Protein AF-A0A517P0K9-F1 (afdb_monomer_lite)

pLDDT: mean 79.41, std 14.7, range [43.59, 93.5]

Organism: NCBI:txid1930275

Foldseek 3Di:
DDKDFPDKDCWDQFPPVRDIDRIWTQIQDDPPLDGRGTHDPVVVVVSVVVVVVVVVVVVVVDDDDD

Secondary structure (DSSP, 8-state):
--EEEEEEESSEE-TTT--EES-EEEEEETTSS-SSEEEEHHHHHHHHHHHHHHHHHHHTS-----

Radius of gyration: 14.55 Å; chains: 1; bounding box: 45×13×36 Å

Structure (mmCIF, N/CA/C/O backbone):
data_AF-A0A517P0K9-F1
#
_entry.id   AF-A0A517P0K9-F1
#
loop_
_atom_site.group_PDB
_atom_site.id
_atom_site.type_symbol
_atom_site.label_atom_id
_atom_site.label_alt_id
_atom_site.label_comp_id
_atom_site.label_asym_id
_atom_site.label_entity_id
_atom_site.label_seq_id
_atom_site.pdbx_PDB_ins_code
_atom_site.Cartn_x
_atom_site.Cartn_y
_atom_site.Cartn_z
_atom_site.occupancy
_atom_site.B_iso_or_equiv
_atom_site.auth_seq_id
_atom_site.auth_comp_id
_atom_site.auth_asym_id
_atom_site.auth_atom_id
_atom_site.pdbx_PDB_model_num
ATOM 1 N N . MET A 1 1 ? 5.229 5.409 -13.618 1.00 65.31 1 MET A N 1
ATOM 2 C CA . MET A 1 1 ? 4.846 4.532 -12.487 1.00 65.31 1 MET A CA 1
ATOM 3 C C . ME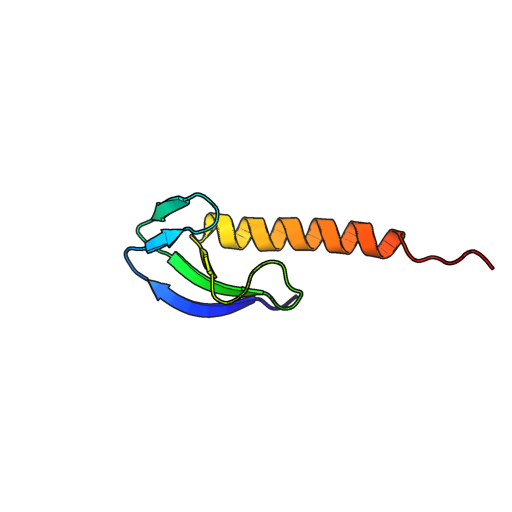T A 1 1 ? 3.348 4.636 -12.341 1.00 65.31 1 MET A C 1
ATOM 5 O O . MET A 1 1 ? 2.864 5.758 -12.270 1.00 65.31 1 MET A O 1
ATOM 9 N N . LYS A 1 2 ? 2.636 3.509 -12.351 1.00 76.19 2 LYS A N 1
ATOM 10 C CA . LYS A 1 2 ? 1.176 3.469 -12.251 1.00 76.19 2 LYS A CA 1
ATOM 11 C C . LYS A 1 2 ? 0.798 2.606 -11.050 1.00 76.19 2 LYS A C 1
ATOM 13 O O . LYS A 1 2 ? 1.218 1.453 -10.964 1.00 76.19 2 LYS A O 1
ATOM 18 N N . VAL A 1 3 ? 0.053 3.191 -10.118 1.00 81.62 3 VAL A N 1
ATOM 19 C CA . VAL A 1 3 ? -0.610 2.459 -9.035 1.00 81.62 3 VAL A CA 1
ATOM 20 C C . VAL A 1 3 ? -2.092 2.458 -9.353 1.00 81.62 3 VAL A C 1
ATOM 22 O O . VAL A 1 3 ? -2.674 3.515 -9.585 1.00 81.62 3 VAL A O 1
ATOM 25 N N . VAL A 1 4 ? -2.676 1.268 -9.413 1.00 87.94 4 VAL A N 1
ATOM 26 C CA . VAL A 1 4 ? -4.103 1.076 -9.653 1.00 87.94 4 VAL A CA 1
ATOM 27 C C . VAL A 1 4 ? -4.748 0.754 -8.320 1.00 87.94 4 VAL A C 1
ATOM 29 O O . VAL A 1 4 ? -4.403 -0.249 -7.701 1.00 87.94 4 VAL A O 1
ATOM 32 N N . ILE A 1 5 ? -5.655 1.616 -7.872 1.00 89.69 5 ILE A N 1
ATOM 33 C CA . ILE A 1 5 ? -6.475 1.365 -6.689 1.00 89.69 5 ILE A CA 1
ATOM 34 C C . ILE A 1 5 ? -7.756 0.693 -7.174 1.00 89.69 5 ILE A C 1
ATOM 36 O O . ILE A 1 5 ? -8.490 1.279 -7.966 1.00 89.69 5 ILE A O 1
ATOM 40 N N . SER A 1 6 ? -7.981 -0.540 -6.730 1.00 88.44 6 SER A N 1
ATOM 41 C CA . SER A 1 6 ? -9.120 -1.369 -7.148 1.00 88.44 6 SER A CA 1
ATOM 42 C C . SER A 1 6 ? -10.252 -1.372 -6.120 1.00 88.44 6 SER A C 1
ATOM 44 O O . SER A 1 6 ? -11.381 -1.698 -6.463 1.00 88.44 6 SER A O 1
ATOM 46 N N . GLY A 1 7 ? -9.971 -0.988 -4.871 1.00 88.69 7 GLY A N 1
ATOM 47 C CA . GLY A 1 7 ? -10.965 -0.962 -3.802 1.00 88.69 7 GLY A CA 1
ATOM 48 C C . GLY A 1 7 ? -10.524 -0.138 -2.597 1.00 88.69 7 GLY A C 1
ATOM 49 O O . GLY A 1 7 ? -9.333 0.128 -2.411 1.00 88.69 7 GLY A O 1
ATOM 50 N N . LEU A 1 8 ? -11.507 0.255 -1.792 1.00 90.38 8 LEU A N 1
ATOM 51 C CA . LEU A 1 8 ? -11.365 0.973 -0.527 1.00 90.38 8 LEU A CA 1
ATOM 52 C C . LEU A 1 8 ? -12.085 0.171 0.559 1.00 90.38 8 LEU A C 1
ATOM 54 O O . LEU A 1 8 ? -13.231 -0.222 0.368 1.00 90.38 8 LEU A O 1
ATOM 58 N N . ASN A 1 9 ? -11.413 -0.033 1.686 1.00 90.44 9 ASN A N 1
ATOM 59 C CA . ASN A 1 9 ? -11.914 -0.738 2.857 1.00 90.44 9 ASN A CA 1
ATOM 60 C C . ASN A 1 9 ? -11.855 0.206 4.067 1.00 90.44 9 ASN A C 1
ATOM 62 O O . ASN A 1 9 ? -10.773 0.637 4.475 1.00 90.44 9 ASN A O 1
ATOM 66 N N . GLU A 1 10 ? -13.020 0.496 4.651 1.00 86.12 10 GLU A N 1
ATOM 67 C CA . GLU A 1 10 ? -13.216 1.392 5.811 1.00 86.12 10 GLU A CA 1
ATOM 68 C C . GLU A 1 10 ? -12.794 0.767 7.155 1.00 86.12 10 GLU A C 1
ATOM 70 O O . GLU A 1 10 ? -12.881 1.386 8.216 1.00 86.12 10 GLU A O 1
ATOM 75 N N . ASN A 1 11 ? -12.361 -0.491 7.144 1.00 87.00 11 ASN A N 1
ATOM 76 C CA . ASN A 1 11 ? -11.710 -1.113 8.287 1.00 87.00 11 ASN A CA 1
ATOM 77 C C . ASN A 1 11 ? -10.925 -2.337 7.814 1.00 87.00 11 ASN A C 1
ATOM 79 O O . ASN A 1 11 ? -11.484 -3.424 7.677 1.00 87.00 11 ASN A O 1
ATOM 83 N N . GLY A 1 12 ? -9.638 -2.153 7.530 1.00 87.44 12 GLY A N 1
ATOM 84 C CA . GLY A 1 12 ? -8.784 -3.222 7.015 1.00 87.44 12 GLY A CA 1
ATOM 85 C C . GLY A 1 12 ? -7.429 -3.265 7.702 1.00 87.44 12 GLY A C 1
ATOM 86 O O . GLY A 1 12 ? -6.989 -2.313 8.360 1.00 87.44 12 GLY A O 1
ATOM 87 N N . THR A 1 13 ? -6.750 -4.397 7.558 1.00 92.81 13 THR A N 1
ATOM 88 C CA . THR A 1 13 ? -5.400 -4.590 8.088 1.00 92.81 13 THR A CA 1
ATOM 89 C C . THR A 1 13 ? -4.406 -4.359 6.966 1.00 92.81 13 THR A C 1
ATOM 91 O O . THR A 1 13 ? -4.411 -5.059 5.960 1.00 92.81 13 THR A O 1
ATOM 94 N N . CYS A 1 14 ? -3.533 -3.369 7.135 1.00 92.56 14 CYS A N 1
ATOM 95 C CA . CYS A 1 14 ? -2.500 -3.087 6.148 1.00 92.56 14 CYS A CA 1
ATOM 96 C C . CYS A 1 14 ? -1.505 -4.255 6.089 1.00 92.56 14 CYS A C 1
ATOM 98 O O . CYS A 1 14 ? -0.818 -4.507 7.074 1.00 92.56 14 CYS A O 1
ATOM 100 N N . SER A 1 15 ? -1.353 -4.912 4.940 1.00 90.06 15 SER A N 1
ATOM 101 C CA . SER A 1 15 ? -0.430 -6.045 4.764 1.00 90.06 15 SER A CA 1
ATOM 102 C C . SER A 1 15 ? 1.047 -5.656 4.877 1.00 90.06 15 SER A C 1
ATOM 104 O O . SER A 1 15 ? 1.900 -6.521 5.014 1.00 90.06 15 SER A O 1
ATOM 106 N N . TRP A 1 16 ? 1.373 -4.361 4.804 1.00 89.94 16 TRP A N 1
ATOM 107 C CA . TRP A 1 16 ? 2.752 -3.882 4.935 1.00 89.94 16 TRP A CA 1
ATOM 108 C C . TRP A 1 16 ? 3.151 -3.664 6.389 1.00 89.94 16 TRP A C 1
ATOM 110 O O . TRP A 1 16 ? 4.192 -4.137 6.825 1.00 89.94 16 TRP A O 1
ATOM 120 N N . CYS A 1 17 ? 2.373 -2.870 7.127 1.00 91.88 17 CYS A N 1
ATOM 121 C CA . CYS A 1 17 ? 2.706 -2.534 8.510 1.00 91.88 17 CYS A CA 1
ATOM 122 C C . CYS A 1 17 ? 1.998 -3.420 9.533 1.00 91.88 17 CYS A C 1
ATOM 124 O O . CYS A 1 17 ? 2.206 -3.211 10.724 1.00 91.88 17 CYS A O 1
ATOM 126 N N . GLU A 1 18 ? 1.142 -4.336 9.071 1.00 92.19 18 GLU A N 1
ATOM 127 C CA . GLU A 1 18 ? 0.352 -5.282 9.869 1.00 92.19 18 GLU A CA 1
ATOM 128 C C . GLU A 1 18 ? -0.542 -4.591 10.913 1.00 92.19 18 GLU A C 1
ATOM 130 O O . GLU A 1 18 ? -1.014 -5.196 11.873 1.00 92.19 18 GLU A O 1
ATOM 135 N N . LYS A 1 19 ? -0.805 -3.291 10.720 1.00 91.38 19 LYS A N 1
ATOM 136 C CA . LYS A 1 19 ? -1.655 -2.486 11.597 1.00 91.38 19 LYS A CA 1
ATOM 137 C C . LYS A 1 19 ? -3.042 -2.348 11.011 1.00 91.38 19 LYS A C 1
ATOM 139 O O . LYS A 1 19 ? -3.216 -2.031 9.829 1.00 91.38 19 LYS A O 1
ATOM 144 N N . GLN A 1 20 ? -4.021 -2.487 11.891 1.00 90.38 20 GLN A N 1
ATOM 145 C CA . GLN A 1 20 ? -5.399 -2.160 11.586 1.00 90.38 20 GLN A CA 1
ATOM 146 C C . GLN A 1 20 ? -5.520 -0.652 11.351 1.00 90.38 20 GLN A C 1
ATOM 148 O O . GLN A 1 20 ? -4.976 0.162 12.102 1.00 90.38 20 GLN A O 1
ATOM 153 N N . SER A 1 21 ? -6.171 -0.283 10.255 1.00 89.50 21 SER A N 1
ATOM 154 C CA . SER A 1 21 ? -6.367 1.101 9.847 1.00 89.50 21 SER A CA 1
ATOM 155 C C . SER A 1 21 ? -7.831 1.313 9.495 1.00 89.50 21 SER A C 1
ATOM 157 O O . SER A 1 21 ? -8.447 0.468 8.851 1.00 89.50 21 SER A O 1
ATOM 159 N N . LYS A 1 22 ? -8.355 2.485 9.866 1.00 86.25 22 LYS A N 1
ATOM 160 C CA . LYS A 1 22 ? -9.705 2.921 9.480 1.00 86.25 22 LYS A CA 1
ATOM 161 C C . LYS A 1 22 ? -9.886 3.022 7.968 1.00 86.25 22 LYS A C 1
ATOM 163 O O . LYS A 1 22 ? -10.997 3.056 7.488 1.00 86.25 22 LYS A O 1
ATOM 168 N N . GLU A 1 23 ? -8.806 3.143 7.208 1.00 88.94 23 GLU A N 1
ATOM 169 C CA . GLU A 1 23 ? -8.888 3.242 5.757 1.00 88.94 23 GLU A CA 1
ATOM 170 C C . GLU A 1 23 ? -7.711 2.479 5.158 1.00 88.94 23 GLU A C 1
ATOM 172 O O . GLU A 1 23 ? -6.536 2.783 5.408 1.00 88.94 23 GLU A O 1
ATOM 177 N N . THR A 1 24 ? -8.038 1.460 4.375 1.00 93.00 24 THR A N 1
ATOM 178 C CA . THR A 1 24 ? -7.086 0.689 3.579 1.00 93.00 24 THR A CA 1
ATOM 179 C C . THR A 1 24 ? -7.550 0.650 2.135 1.00 93.00 24 THR A C 1
ATOM 181 O O . THR A 1 24 ? -8.737 0.746 1.840 1.00 93.00 24 THR A O 1
ATOM 184 N N . VAL A 1 25 ? -6.596 0.573 1.219 1.00 92.00 25 VAL A N 1
ATOM 185 C CA . VAL A 1 25 ? -6.845 0.526 -0.216 1.00 92.00 25 VAL A CA 1
ATOM 186 C C . VAL A 1 25 ? -6.256 -0.746 -0.782 1.00 92.00 25 VAL A C 1
ATOM 188 O O . VAL A 1 25 ? -5.125 -1.103 -0.454 1.00 92.00 25 VAL A O 1
ATOM 191 N N . ILE A 1 26 ? -7.003 -1.405 -1.660 1.00 92.31 26 ILE A N 1
ATOM 192 C CA . ILE A 1 26 ? -6.482 -2.509 -2.459 1.00 92.31 26 ILE A CA 1
ATOM 193 C C . ILE A 1 26 ? -5.766 -1.879 -3.639 1.00 92.31 26 ILE A C 1
ATOM 195 O O . ILE A 1 26 ? -6.399 -1.321 -4.540 1.00 92.31 26 ILE A O 1
ATOM 199 N N . ALA A 1 27 ? -4.441 -1.930 -3.613 1.00 89.88 27 ALA A N 1
ATOM 200 C CA . ALA A 1 27 ? -3.613 -1.311 -4.629 1.00 89.88 27 ALA A CA 1
ATOM 201 C C . ALA A 1 27 ? -2.753 -2.351 -5.352 1.00 89.88 27 ALA A C 1
ATOM 203 O O . ALA A 1 27 ? -2.218 -3.286 -4.756 1.00 89.88 27 ALA A O 1
ATOM 204 N N . THR A 1 28 ? -2.585 -2.142 -6.652 1.00 88.50 28 THR A N 1
ATOM 205 C CA . THR A 1 28 ? -1.719 -2.935 -7.522 1.00 88.50 28 THR A CA 1
ATOM 206 C C . THR A 1 28 ? -0.692 -2.014 -8.150 1.00 88.50 28 THR A C 1
ATOM 208 O O . THR A 1 28 ? -1.042 -1.027 -8.802 1.00 88.50 28 THR A O 1
ATOM 211 N N . MET A 1 29 ? 0.588 -2.323 -7.952 1.00 84.56 29 MET A N 1
ATOM 212 C CA . MET A 1 29 ? 1.684 -1.532 -8.495 1.00 84.56 29 MET A CA 1
ATOM 213 C C . MET A 1 29 ? 2.261 -2.191 -9.745 1.00 84.56 29 MET A C 1
ATOM 215 O O . MET A 1 29 ? 2.752 -3.322 -9.723 1.00 84.56 29 MET A O 1
ATOM 219 N N . GLU A 1 30 ? 2.248 -1.443 -10.845 1.00 77.75 30 GLU A N 1
ATOM 220 C CA . GLU A 1 30 ? 2.851 -1.873 -12.101 1.00 77.75 30 GLU A CA 1
ATOM 221 C C . GLU A 1 30 ? 4.386 -1.874 -11.948 1.00 77.75 30 GLU A C 1
ATOM 223 O O . GLU A 1 30 ? 5.011 -0.831 -11.717 1.00 77.75 30 GLU A O 1
ATOM 228 N N . GLY A 1 31 ? 4.996 -3.065 -11.997 1.00 73.06 31 GLY A N 1
ATOM 229 C CA . GLY A 1 31 ? 6.433 -3.264 -11.756 1.00 73.06 31 GLY A CA 1
ATOM 230 C C . GLY A 1 31 ? 6.794 -4.160 -10.564 1.00 73.06 31 GLY A C 1
ATOM 231 O O . GLY A 1 31 ? 7.976 -4.287 -10.266 1.00 73.06 31 GLY A O 1
ATOM 232 N N . GLY A 1 32 ? 5.814 -4.790 -9.905 1.00 70.00 32 GLY A N 1
ATOM 233 C CA . GLY A 1 32 ? 6.048 -5.984 -9.078 1.00 70.00 32 GLY A CA 1
ATOM 234 C C . GLY A 1 32 ? 6.342 -5.763 -7.592 1.00 70.00 32 GLY A C 1
ATOM 235 O O . GLY A 1 32 ? 6.626 -6.735 -6.906 1.00 70.00 32 GLY A O 1
ATOM 236 N N . LEU A 1 33 ? 6.253 -4.533 -7.069 1.00 76.19 33 LEU A N 1
ATOM 237 C CA . LEU A 1 33 ? 6.478 -4.292 -5.634 1.00 76.19 33 LEU A CA 1
ATOM 238 C C . LEU A 1 33 ? 5.368 -4.906 -4.760 1.00 76.19 33 LEU A C 1
ATOM 240 O O . LEU A 1 33 ? 5.648 -5.423 -3.686 1.00 76.19 33 LEU A O 1
ATOM 244 N N . PHE A 1 34 ? 4.117 -4.822 -5.214 1.00 81.12 34 PHE A N 1
ATOM 245 C CA . PHE A 1 34 ? 2.948 -5.450 -4.599 1.00 81.12 34 PHE A CA 1
ATOM 246 C C . PHE A 1 34 ? 1.819 -5.560 -5.636 1.00 81.12 34 PHE A C 1
ATOM 248 O O . PHE A 1 34 ? 1.707 -4.727 -6.545 1.00 81.12 34 PHE A O 1
ATOM 255 N N . ARG A 1 35 ? 0.993 -6.602 -5.517 1.00 86.00 35 ARG A N 1
ATOM 256 C CA . ARG A 1 35 ? -0.165 -6.874 -6.380 1.00 86.00 35 ARG A CA 1
ATOM 257 C C . ARG A 1 35 ? -1.378 -7.119 -5.499 1.00 86.00 35 ARG A C 1
ATOM 259 O O . ARG A 1 35 ? -1.279 -7.929 -4.586 1.00 86.00 35 ARG A O 1
ATOM 266 N N . GLU A 1 36 ? -2.470 -6.405 -5.774 1.00 88.75 36 GLU A N 1
ATOM 267 C CA . GLU A 1 36 ? -3.758 -6.552 -5.080 1.00 88.75 36 GLU A CA 1
ATOM 268 C C . GLU A 1 36 ? 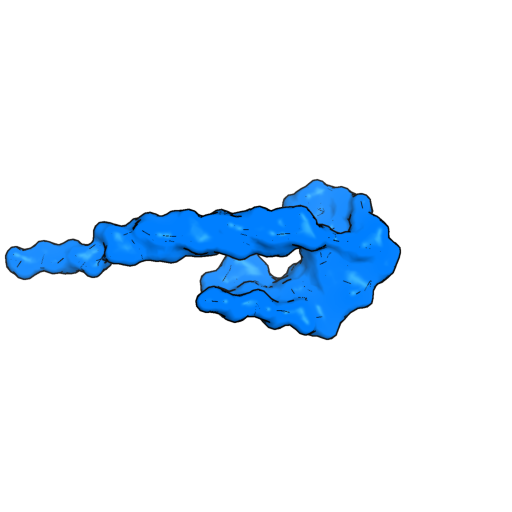-3.604 -6.632 -3.556 1.00 88.75 36 GLU A C 1
ATOM 270 O O . GLU A 1 36 ? -4.149 -7.506 -2.895 1.00 88.75 36 GLU A O 1
ATOM 275 N N . SER A 1 37 ? -2.790 -5.736 -2.997 1.00 89.69 37 SER A N 1
ATOM 276 C CA . SER A 1 37 ? -2.467 -5.749 -1.571 1.00 89.69 37 SER A CA 1
ATOM 277 C C . SER A 1 37 ? -3.223 -4.648 -0.845 1.00 89.69 37 SER A C 1
ATOM 279 O O . SER A 1 37 ? -3.300 -3.517 -1.335 1.00 89.69 37 SER A O 1
ATOM 281 N N . GLU A 1 38 ? -3.742 -4.968 0.338 1.00 92.31 38 GLU A N 1
ATOM 282 C CA . GLU A 1 38 ? -4.390 -4.000 1.218 1.00 92.31 38 GLU A CA 1
ATOM 283 C C . GLU A 1 38 ? -3.344 -3.162 1.940 1.00 92.31 38 GLU A C 1
ATOM 285 O O . GLU A 1 38 ? -2.560 -3.645 2.757 1.00 92.31 38 GLU A O 1
ATOM 290 N N . LEU A 1 39 ? -3.317 -1.871 1.637 1.00 92.44 39 LEU A N 1
ATOM 291 C CA . LEU A 1 39 ? -2.353 -0.940 2.199 1.00 92.44 39 LEU A CA 1
ATOM 292 C C . LEU A 1 39 ? -3.074 0.242 2.821 1.00 92.44 39 LEU A C 1
ATOM 294 O O . LEU A 1 39 ? -3.981 0.819 2.230 1.00 92.44 39 LEU A O 1
ATOM 298 N N . CYS A 1 40 ? -2.625 0.677 3.995 1.00 93.50 40 CYS A N 1
ATOM 299 C CA . CYS A 1 40 ? -3.018 1.992 4.481 1.00 93.50 40 CYS A CA 1
ATOM 300 C C . CYS A 1 40 ? -2.377 3.080 3.606 1.00 93.50 40 CYS A C 1
ATOM 302 O O . CYS A 1 40 ? -1.319 2.881 2.994 1.00 93.50 40 CYS A O 1
ATOM 304 N N . TRP A 1 41 ? -2.980 4.268 3.586 1.00 89.50 41 TRP A N 1
ATOM 305 C CA . TRP A 1 41 ? -2.537 5.367 2.721 1.00 89.50 41 TRP A CA 1
ATOM 306 C C . TRP A 1 41 ? -1.059 5.740 2.917 1.00 89.50 41 TRP A C 1
ATOM 308 O O . TRP A 1 41 ? -0.332 6.004 1.956 1.00 89.50 41 TRP A O 1
ATOM 318 N N . LYS A 1 42 ? -0.581 5.690 4.169 1.00 90.50 42 LYS A N 1
ATOM 319 C CA . LYS A 1 42 ? 0.827 5.948 4.509 1.00 90.50 42 LYS A CA 1
ATOM 320 C C . LYS A 1 42 ? 1.763 4.921 3.873 1.00 90.50 42 LYS A C 1
ATOM 322 O O . LYS A 1 42 ? 2.761 5.306 3.268 1.00 90.50 42 LYS A O 1
ATOM 327 N N . CYS A 1 43 ? 1.435 3.634 3.978 1.00 90.75 43 CYS A N 1
ATOM 328 C CA . CYS A 1 43 ? 2.2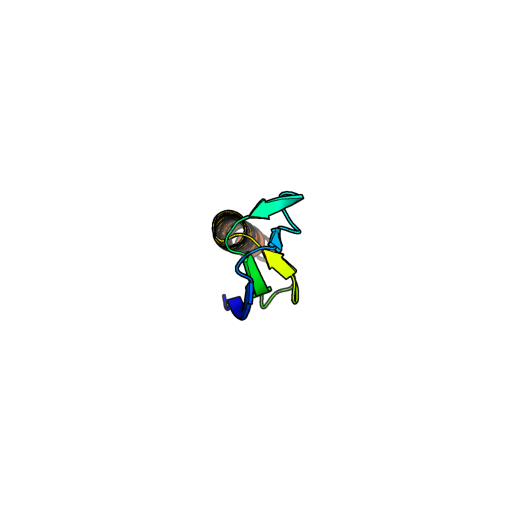31 2.564 3.383 1.00 90.75 43 CYS A CA 1
ATOM 329 C C . CYS A 1 43 ? 2.194 2.625 1.855 1.00 90.75 43 CYS A C 1
ATOM 331 O O . CYS A 1 43 ? 3.243 2.502 1.237 1.00 90.75 43 CYS A O 1
ATOM 333 N N . CYS A 1 44 ? 1.043 2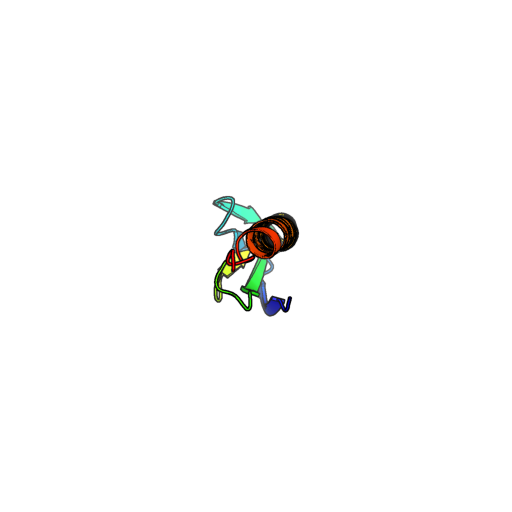.924 1.246 1.00 87.75 44 CYS A N 1
ATOM 334 C CA . CYS A 1 44 ? 0.938 3.100 -0.204 1.00 87.75 44 CYS A CA 1
ATOM 335 C C . CYS A 1 44 ? 1.826 4.255 -0.715 1.00 87.75 44 CYS A C 1
ATOM 337 O O . CYS A 1 44 ? 2.558 4.101 -1.695 1.00 87.75 44 CYS A O 1
ATOM 339 N N . GLN A 1 45 ? 1.839 5.403 -0.025 1.00 88.00 45 GLN A N 1
ATOM 340 C CA . GLN A 1 45 ? 2.748 6.507 -0.363 1.00 88.00 45 GLN A CA 1
ATOM 341 C C . GLN A 1 45 ? 4.221 6.123 -0.189 1.00 88.00 45 GLN A C 1
ATOM 343 O O . GLN A 1 45 ? 5.059 6.462 -1.030 1.00 88.00 45 GLN A O 1
ATOM 348 N N . GLN A 1 46 ? 4.550 5.421 0.898 1.00 88.88 46 GLN A N 1
ATOM 349 C CA . GLN A 1 46 ? 5.916 4.979 1.168 1.00 88.88 46 GLN A CA 1
ATOM 350 C C . GLN A 1 46 ? 6.394 3.976 0.114 1.00 88.88 46 GLN A C 1
ATOM 352 O O . GLN A 1 46 ? 7.536 4.051 -0.334 1.00 88.88 46 GLN A O 1
ATOM 357 N N . ALA A 1 47 ? 5.501 3.101 -0.339 1.00 84.44 47 ALA A N 1
ATOM 358 C CA . ALA A 1 47 ? 5.741 2.160 -1.414 1.00 84.44 47 ALA A CA 1
ATOM 359 C C . ALA A 1 47 ? 6.124 2.859 -2.718 1.00 84.44 47 ALA A C 1
ATOM 361 O O . ALA A 1 47 ? 7.154 2.543 -3.313 1.00 84.44 47 ALA A O 1
ATOM 362 N N . CYS A 1 48 ? 5.345 3.870 -3.115 1.00 81.88 48 CYS A N 1
ATOM 363 C CA . CYS A 1 48 ? 5.662 4.715 -4.263 1.00 81.88 48 CYS A CA 1
ATOM 364 C C . CYS A 1 48 ? 7.035 5.382 -4.112 1.00 81.88 4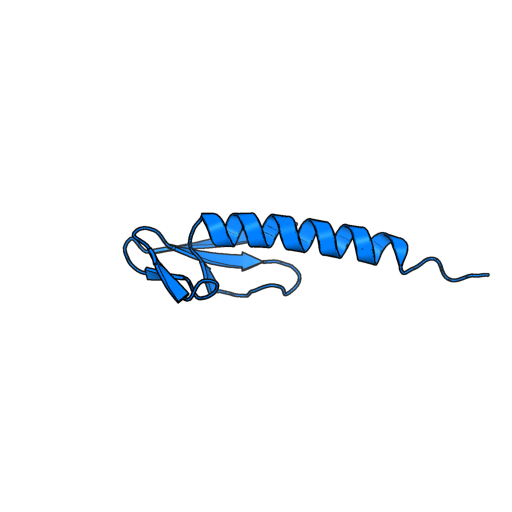8 CYS A C 1
ATOM 366 O O . CYS A 1 48 ? 7.840 5.347 -5.042 1.00 81.88 48 CYS A O 1
ATOM 368 N N . LYS A 1 49 ? 7.344 5.947 -2.936 1.00 83.62 49 LYS A N 1
ATOM 369 C CA . LYS A 1 49 ? 8.652 6.575 -2.673 1.00 83.62 49 LYS A CA 1
ATOM 370 C C . LYS A 1 49 ? 9.806 5.573 -2.768 1.00 83.62 49 LYS A C 1
ATOM 372 O O . LYS A 1 49 ? 10.833 5.878 -3.374 1.00 83.62 49 LYS A O 1
ATOM 377 N N . ASN A 1 50 ? 9.648 4.382 -2.195 1.00 79.56 50 ASN A N 1
ATOM 378 C CA . ASN A 1 50 ? 10.673 3.343 -2.218 1.00 79.56 50 ASN A CA 1
ATOM 379 C C . ASN A 1 50 ? 10.890 2.807 -3.641 1.00 79.56 50 ASN A C 1
ATOM 381 O O . ASN A 1 50 ? 12.036 2.625 -4.047 1.00 79.56 50 ASN A O 1
ATOM 385 N N . GLN A 1 51 ? 9.826 2.635 -4.434 1.00 75.12 51 GLN A N 1
ATOM 386 C CA . GLN A 1 51 ? 9.942 2.243 -5.842 1.00 75.12 51 GLN A CA 1
ATOM 387 C C . GLN A 1 51 ? 10.674 3.308 -6.673 1.00 75.12 51 GLN A C 1
ATOM 389 O O . GLN A 1 51 ? 11.527 2.965 -7.493 1.00 75.12 51 GLN A O 1
ATOM 394 N N . TRP A 1 52 ? 10.399 4.596 -6.438 1.00 65.44 52 TRP A N 1
ATOM 395 C CA . TRP A 1 52 ? 11.146 5.702 -7.050 1.00 65.44 52 TRP A CA 1
ATOM 396 C C . TRP A 1 52 ? 12.642 5.618 -6.746 1.00 65.44 52 TRP A C 1
ATOM 398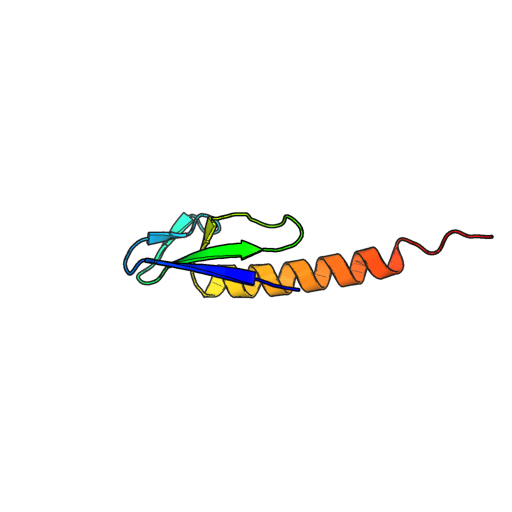 O O . TRP A 1 52 ? 13.457 5.693 -7.666 1.00 65.44 52 TRP A O 1
ATOM 408 N N . LYS A 1 53 ? 13.013 5.380 -5.482 1.00 64.94 53 LYS A N 1
ATOM 409 C CA . LYS A 1 53 ? 14.421 5.206 -5.095 1.00 64.94 53 LYS A CA 1
ATOM 410 C C . LYS A 1 53 ? 15.073 3.979 -5.734 1.00 64.94 53 LYS A C 1
ATOM 412 O O . LYS A 1 53 ? 16.250 4.043 -6.078 1.00 64.94 53 LYS A O 1
ATOM 417 N N . GLN A 1 54 ? 14.338 2.879 -5.901 1.00 62.12 54 GLN A N 1
ATOM 418 C CA . GLN A 1 54 ? 14.870 1.677 -6.550 1.00 62.12 54 GLN A CA 1
ATOM 419 C C . GLN A 1 54 ? 15.059 1.863 -8.059 1.00 62.12 54 GLN A C 1
ATOM 421 O O . GLN A 1 54 ? 16.109 1.498 -8.581 1.00 62.12 54 GLN A O 1
ATOM 426 N N . LYS A 1 55 ? 14.102 2.497 -8.754 1.00 58.22 55 LYS A N 1
ATOM 427 C CA . LYS A 1 55 ? 14.230 2.824 -10.186 1.00 58.22 55 LYS A CA 1
ATOM 428 C C . LYS A 1 55 ? 15.363 3.814 -10.465 1.00 58.22 55 LYS A C 1
ATOM 430 O O . LYS A 1 55 ? 16.057 3.655 -11.463 1.00 58.22 55 LYS A O 1
ATOM 435 N N . ALA A 1 56 ? 15.587 4.789 -9.582 1.00 58.34 56 ALA A N 1
ATOM 436 C CA . ALA A 1 56 ? 16.721 5.706 -9.698 1.00 58.34 56 ALA A CA 1
ATOM 437 C C . ALA A 1 56 ? 18.075 4.980 -9.567 1.00 58.34 56 ALA A C 1
ATOM 439 O O . ALA A 1 56 ? 19.010 5.303 -10.287 1.00 58.34 56 ALA A O 1
ATOM 440 N N . GLN A 1 57 ? 18.170 3.963 -8.705 1.00 52.03 57 GLN A N 1
ATOM 441 C CA . GLN A 1 57 ? 19.400 3.177 -8.535 1.00 52.03 57 GLN A CA 1
ATOM 442 C C . GLN A 1 57 ? 19.636 2.165 -9.666 1.00 52.03 57 GLN A C 1
ATOM 444 O O . GLN A 1 57 ? 20.780 1.918 -10.032 1.00 52.03 57 GLN A O 1
ATOM 449 N N . THR A 1 58 ? 18.580 1.612 -10.272 1.00 51.03 58 THR A N 1
ATOM 450 C CA . THR A 1 58 ? 18.725 0.700 -11.426 1.00 51.03 58 THR A CA 1
ATOM 451 C C . THR A 1 58 ? 18.977 1.424 -12.748 1.00 51.03 58 THR A C 1
ATOM 453 O O . THR A 1 58 ? 19.546 0.819 -13.652 1.00 51.03 58 THR A O 1
ATOM 456 N N . ALA A 1 59 ? 18.628 2.710 -12.865 1.00 50.41 59 ALA A N 1
ATOM 457 C CA . ALA A 1 59 ? 18.973 3.523 -14.034 1.00 50.41 59 ALA A CA 1
ATOM 458 C C . ALA A 1 59 ? 20.491 3.768 -14.170 1.00 50.41 59 ALA A C 1
ATOM 460 O O . ALA A 1 59 ? 20.976 3.942 -15.282 1.00 50.41 59 ALA A O 1
ATOM 461 N N . THR A 1 60 ? 21.250 3.704 -13.071 1.00 48.09 60 THR A N 1
ATOM 462 C CA . THR A 1 60 ? 22.721 3.833 -13.081 1.00 48.09 60 THR A CA 1
ATOM 463 C C . THR A 1 60 ? 23.441 2.479 -13.194 1.00 48.09 60 THR A C 1
ATOM 465 O O . THR A 1 60 ? 24.646 2.439 -13.405 1.00 48.09 60 THR A O 1
ATOM 468 N N . ALA A 1 61 ? 22.727 1.350 -13.102 1.00 50.31 61 ALA A N 1
ATOM 469 C CA . ALA A 1 61 ? 23.322 0.005 -13.106 1.00 50.31 61 ALA A CA 1
ATOM 470 C C . ALA A 1 61 ? 23.358 -0.682 -14.492 1.00 50.31 61 ALA A C 1
ATOM 472 O O . ALA A 1 61 ? 23.736 -1.847 -14.591 1.00 50.31 61 ALA A O 1
ATOM 473 N N . LYS A 1 62 ? 22.976 0.013 -15.572 1.00 43.59 62 LYS A N 1
ATOM 474 C CA . LYS A 1 62 ? 23.151 -0.457 -16.959 1.00 43.59 62 LYS A CA 1
ATOM 475 C C . LYS A 1 62 ? 23.735 0.649 -17.844 1.00 43.59 62 LYS A C 1
ATOM 477 O O . LYS A 1 62 ? 23.050 1.190 -18.702 1.00 43.59 62 LYS A O 1
ATOM 482 N N . ALA A 1 63 ? 25.014 0.944 -17.655 1.00 46.34 63 ALA A N 1
ATOM 483 C CA . ALA A 1 63 ? 25.880 1.319 -18.766 1.00 46.34 63 ALA A CA 1
ATOM 484 C C . ALA A 1 63 ? 26.817 0.119 -18.995 1.00 46.34 63 ALA A C 1
ATOM 486 O O . ALA A 1 63 ? 27.663 -0.133 -18.136 1.00 46.34 63 ALA A O 1
ATOM 487 N N . PRO A 1 64 ? 26.623 -0.706 -20.042 1.00 56.06 64 PRO A N 1
ATOM 488 C CA . PRO A 1 64 ? 27.650 -1.668 -20.423 1.00 56.06 64 PRO A CA 1
ATOM 489 C C . PRO A 1 64 ? 28.898 -0.881 -20.866 1.00 56.06 64 PRO A C 1
ATOM 491 O O . PRO A 1 64 ? 28.746 0.058 -21.647 1.00 56.06 64 PRO A O 1
ATOM 494 N N . PRO A 1 65 ? 30.102 -1.192 -20.357 1.00 60.59 65 PRO A N 1
ATOM 495 C CA . PRO A 1 65 ? 31.324 -0.666 -20.948 1.00 60.59 65 PRO A CA 1
ATOM 496 C C . PRO A 1 65 ? 31.516 -1.313 -22.329 1.00 60.59 65 PRO A C 1
ATOM 498 O O . PRO A 1 65 ? 31.536 -2.542 -22.424 1.00 60.59 65 PRO A O 1
ATOM 501 N N . GLU A 1 66 ? 31.597 -0.486 -23.373 1.00 57.03 66 GLU A N 1
ATOM 502 C CA . GLU A 1 66 ? 32.202 -0.843 -24.668 1.00 57.03 66 GLU A CA 1
ATOM 503 C C . GLU A 1 66 ? 33.726 -0.691 -24.595 1.00 57.03 66 GLU A C 1
ATOM 505 O O . GLU A 1 66 ? 34.189 0.275 -23.940 1.00 57.03 66 GLU A O 1
#

Sequence (66 aa):
MKVVISGLNENGTCSWCEKQSKETVIATMEGGLFRESELCWKCCQQACKNQWKQKAQTATAKAPPE